Protein AF-A0A8K0J505-F1 (afdb_monomer_lite)

Secondary structure (DSSP, 8-state):
--HHHHHHHHHHHHHHHHHHHHHHHHTT-B-TTS-PBPHHHHHHHHHHHHHHHHHHHHHHHHHHHHHHHHHHHHHHHHHH-S-HHHHHHHS-HHHHHHHHHHHHHHHHHHHHT-

Structure (mmCIF, N/CA/C/O backbone):
data_AF-A0A8K0J505-F1
#
_entry.id   AF-A0A8K0J505-F1
#
loop_
_atom_site.group_PDB
_atom_site.id
_atom_site.type_symbol
_atom_site.label_atom_id
_atom_site.label_alt_id
_atom_site.label_comp_id
_atom_site.label_asym_id
_atom_site.label_entity_id
_atom_site.label_seq_id
_atom_site.pdbx_PDB_ins_code
_atom_site.Cartn_x
_atom_site.Cartn_y
_atom_site.Cartn_z
_atom_site.occupancy
_atom_site.B_iso_or_equiv
_atom_site.auth_seq_id
_atom_site.auth_comp_id
_atom_site.auth_asym_id
_atom_site.auth_atom_id
_atom_site.pdbx_PDB_model_num
ATOM 1 N N . GLY A 1 1 ? 13.905 -17.721 32.558 1.00 42.97 1 GLY A N 1
ATOM 2 C CA . GLY A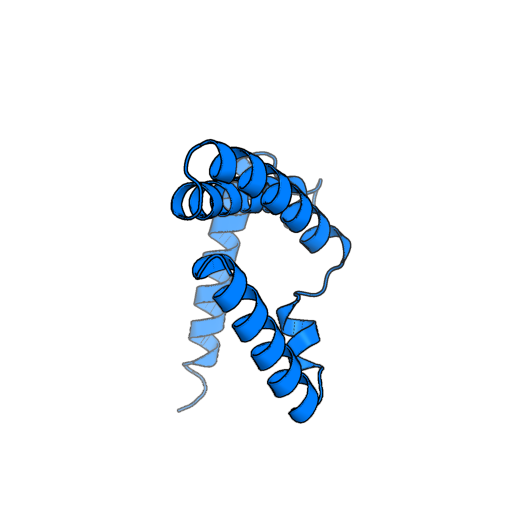 1 1 ? 13.407 -16.340 32.676 1.00 42.97 1 GLY A CA 1
ATOM 3 C C . GLY A 1 1 ? 12.745 -15.896 31.389 1.00 42.97 1 GLY A C 1
ATOM 4 O O . GLY A 1 1 ? 13.375 -15.175 30.637 1.00 42.97 1 GLY A O 1
ATOM 5 N N . GLY A 1 2 ? 11.510 -16.341 31.130 1.00 51.59 2 GLY A N 1
ATOM 6 C CA . GLY A 1 2 ? 10.750 -15.994 29.916 1.00 51.59 2 GLY A CA 1
ATOM 7 C C . GLY A 1 2 ? 9.625 -14.971 30.127 1.00 51.59 2 GLY A C 1
ATOM 8 O O . GLY A 1 2 ? 9.045 -14.516 29.153 1.00 51.59 2 GLY A O 1
ATOM 9 N N . ALA A 1 3 ? 9.328 -14.587 31.374 1.00 54.50 3 ALA A N 1
ATOM 10 C CA . ALA A 1 3 ? 8.218 -13.682 31.689 1.00 54.50 3 ALA A CA 1
ATOM 11 C C . ALA A 1 3 ? 8.522 -12.201 31.384 1.00 54.50 3 ALA A C 1
ATOM 13 O O . ALA A 1 3 ? 7.629 -11.460 31.014 1.00 54.50 3 ALA A O 1
ATOM 14 N N . GLY A 1 4 ? 9.785 -11.767 31.475 1.00 56.59 4 GLY A N 1
ATOM 15 C CA . GLY A 1 4 ? 10.155 -10.351 31.319 1.00 56.59 4 GLY A CA 1
ATOM 16 C C . GLY A 1 4 ? 10.427 -9.878 29.887 1.00 56.59 4 GLY A C 1
ATOM 17 O O . GLY A 1 4 ? 10.889 -8.751 29.724 1.00 56.59 4 GLY A O 1
ATOM 18 N N . ALA A 1 5 ? 10.254 -10.736 28.876 1.00 58.97 5 ALA A N 1
ATOM 19 C CA . ALA A 1 5 ? 10.339 -10.352 27.462 1.00 58.97 5 ALA A CA 1
ATOM 20 C C . ALA A 1 5 ? 8.938 -10.056 26.911 1.00 58.97 5 ALA A C 1
ATOM 22 O O . ALA A 1 5 ? 8.706 -8.949 26.449 1.00 58.97 5 ALA A O 1
ATOM 23 N N . ALA A 1 6 ? 7.989 -10.980 27.113 1.00 59.31 6 ALA A N 1
ATOM 24 C CA . ALA A 1 6 ? 6.591 -10.792 26.723 1.00 59.31 6 ALA A CA 1
ATOM 25 C C . ALA A 1 6 ? 5.951 -9.552 27.379 1.00 59.31 6 ALA A C 1
ATOM 27 O O . ALA A 1 6 ? 5.307 -8.768 26.698 1.00 59.31 6 ALA A O 1
ATOM 28 N N . ASP A 1 7 ? 6.213 -9.325 28.671 1.00 67.25 7 ASP A N 1
ATOM 29 C CA . ASP A 1 7 ? 5.707 -8.157 29.413 1.00 67.25 7 ASP A CA 1
ATOM 30 C C . ASP A 1 7 ? 6.271 -6.825 28.871 1.00 67.25 7 ASP A C 1
ATOM 32 O O . ASP A 1 7 ? 5.602 -5.793 28.854 1.00 67.25 7 ASP A O 1
ATOM 36 N N . ARG A 1 8 ? 7.503 -6.861 28.345 1.00 71.31 8 ARG A N 1
ATOM 37 C CA . ARG A 1 8 ? 8.170 -5.705 27.732 1.00 71.31 8 ARG A CA 1
ATOM 38 C C . ARG A 1 8 ? 7.614 -5.399 26.348 1.00 71.31 8 ARG A C 1
ATOM 40 O O . ARG A 1 8 ? 7.353 -4.238 26.057 1.00 71.31 8 ARG A O 1
ATOM 47 N N . ASP A 1 9 ? 7.412 -6.432 25.534 1.00 68.25 9 ASP A N 1
ATOM 48 C CA . ASP A 1 9 ? 6.826 -6.306 24.197 1.00 68.25 9 ASP A CA 1
ATOM 49 C C . ASP A 1 9 ? 5.396 -5.743 24.280 1.00 68.25 9 ASP A C 1
ATOM 51 O O . ASP A 1 9 ? 4.993 -4.902 23.473 1.00 68.25 9 ASP A O 1
ATOM 55 N N . GLU A 1 10 ? 4.633 -6.164 25.290 1.00 71.19 10 GLU A N 1
ATOM 56 C CA . GLU A 1 10 ? 3.265 -5.703 25.533 1.00 71.19 10 GLU A CA 1
ATOM 57 C C . GLU A 1 10 ? 3.235 -4.244 26.023 1.00 71.19 10 GLU A C 1
ATOM 59 O O . GLU A 1 10 ? 2.445 -3.440 25.521 1.00 71.19 10 GLU A O 1
ATOM 64 N N . ALA A 1 11 ? 4.161 -3.859 26.910 1.00 72.25 11 ALA A N 1
ATOM 65 C CA . ALA A 1 11 ? 4.331 -2.474 27.352 1.00 72.25 11 ALA A CA 1
ATOM 66 C C . ALA A 1 11 ? 4.804 -1.534 26.225 1.00 72.25 11 ALA A C 1
ATOM 68 O O . ALA A 1 11 ? 4.283 -0.425 26.097 1.00 72.25 11 ALA A O 1
ATOM 69 N N . GLU A 1 12 ? 5.749 -1.962 25.380 1.00 70.06 12 GLU A N 1
ATOM 70 C CA . GLU A 1 12 ? 6.184 -1.189 24.208 1.00 70.06 12 GLU A CA 1
ATOM 71 C C . GLU A 1 12 ? 5.055 -1.036 23.188 1.00 70.06 12 GLU A C 1
ATOM 73 O O . GLU A 1 12 ? 4.824 0.065 22.686 1.00 70.06 12 GLU A O 1
ATOM 78 N N . THR A 1 13 ? 4.304 -2.110 22.921 1.00 69.19 13 THR A N 1
ATOM 79 C CA . THR A 1 13 ? 3.140 -2.066 22.026 1.00 69.19 13 THR A CA 1
ATOM 80 C C . THR A 1 13 ? 2.075 -1.107 22.557 1.00 69.19 13 THR A C 1
ATOM 82 O O . THR A 1 13 ? 1.511 -0.333 21.784 1.00 69.19 13 THR A O 1
ATOM 85 N N . ALA A 1 14 ? 1.830 -1.102 23.871 1.00 73.12 14 ALA A N 1
ATOM 86 C CA . ALA A 1 14 ? 0.898 -0.179 24.510 1.00 73.12 14 ALA A CA 1
ATOM 87 C C . ALA A 1 14 ? 1.363 1.284 24.410 1.00 73.12 14 ALA A C 1
ATOM 89 O O . ALA A 1 14 ? 0.558 2.144 24.059 1.00 73.12 14 ALA A O 1
ATOM 90 N N . GLN A 1 15 ? 2.652 1.567 24.641 1.00 75.19 15 GLN A N 1
ATOM 91 C CA . GLN A 1 15 ? 3.208 2.920 24.494 1.00 75.19 15 GLN A CA 1
ATOM 92 C C . GLN A 1 15 ? 3.168 3.414 23.045 1.00 75.19 15 GLN A C 1
ATOM 94 O O . GLN A 1 15 ? 2.807 4.563 22.785 1.00 75.19 15 GLN A O 1
ATOM 99 N N . PHE A 1 16 ? 3.486 2.543 22.084 1.00 72.81 16 PHE A N 1
ATOM 100 C CA . PHE A 1 16 ? 3.328 2.858 20.667 1.00 72.81 16 PHE A CA 1
ATOM 101 C C . PHE A 1 16 ? 1.863 3.137 20.332 1.00 72.81 16 PHE A C 1
ATOM 103 O O . PHE A 1 16 ? 1.556 4.149 19.705 1.00 72.81 16 PHE A O 1
ATOM 110 N N . SER A 1 17 ? 0.947 2.284 20.790 1.00 68.75 17 SER A N 1
ATOM 111 C CA . SER A 1 17 ? -0.487 2.449 20.557 1.00 68.75 17 SER A CA 1
ATOM 112 C C . SER A 1 17 ? -1.012 3.770 21.114 1.00 68.75 17 SER A C 1
ATOM 114 O O . SER A 1 17 ? -1.734 4.463 20.404 1.00 68.75 17 SER A O 1
ATOM 116 N N . SER A 1 18 ? -0.622 4.162 22.332 1.00 72.50 18 SER A N 1
ATOM 117 C CA . SER A 1 18 ? -1.086 5.413 22.944 1.00 72.50 18 SER A CA 1
ATOM 118 C C . SER A 1 18 ? -0.608 6.652 22.191 1.00 72.50 18 SER A C 1
ATOM 120 O O . SER A 1 18 ? -1.358 7.611 22.054 1.00 72.50 18 SER A O 1
ATOM 122 N N . VAL A 1 19 ? 0.617 6.633 21.652 1.00 73.62 19 VAL A N 1
ATOM 123 C CA . VAL A 1 19 ? 1.150 7.757 20.861 1.00 73.62 19 VAL A CA 1
ATOM 124 C C . VAL A 1 19 ? 0.410 7.886 19.530 1.00 73.62 19 VAL A C 1
ATOM 126 O O . VAL A 1 19 ? 0.069 8.990 19.111 1.00 73.62 19 VAL A O 1
ATOM 129 N N . PHE A 1 20 ? 0.116 6.764 18.869 1.00 69.62 20 PHE A N 1
ATOM 130 C CA . PHE A 1 20 ? -0.705 6.778 17.658 1.00 69.62 20 PHE A CA 1
ATOM 131 C C . PHE A 1 20 ? -2.139 7.214 17.954 1.00 69.62 20 PHE A C 1
ATOM 133 O O . PHE A 1 20 ? -2.717 7.956 17.172 1.00 69.62 20 PHE A O 1
ATOM 140 N N . GLU A 1 21 ? -2.709 6.787 19.074 1.00 70.25 21 GLU A N 1
ATOM 141 C CA . GLU A 1 21 ? -4.046 7.183 19.506 1.00 70.25 21 GLU A CA 1
ATOM 142 C C . GLU A 1 21 ? -4.139 8.687 19.792 1.00 70.25 21 GLU A C 1
ATOM 144 O O . GLU A 1 21 ? -5.087 9.329 19.345 1.00 70.25 21 GLU A O 1
ATOM 149 N N . GLU A 1 22 ? -3.134 9.258 20.463 1.00 68.31 22 GLU A N 1
ATOM 150 C CA . GLU A 1 22 ? -2.993 10.701 20.688 1.00 68.31 22 GLU A CA 1
ATOM 151 C C . GLU A 1 22 ? -2.959 11.453 19.351 1.00 68.31 22 GLU A C 1
ATOM 153 O O . GLU A 1 22 ? -3.810 12.306 19.109 1.00 68.31 22 GLU A O 1
ATOM 158 N N . MET A 1 23 ? -2.063 11.060 18.436 1.00 67.75 23 MET A N 1
ATOM 159 C CA . MET A 1 23 ? -1.929 11.707 17.126 1.00 67.75 23 MET A CA 1
ATOM 160 C C . MET A 1 23 ? -3.185 11.550 16.257 1.00 67.75 23 MET A C 1
ATOM 162 O O . MET A 1 23 ? -3.584 12.482 15.566 1.00 67.75 23 MET A O 1
ATOM 166 N N . MET A 1 24 ? -3.842 10.386 16.283 1.00 64.75 24 MET A N 1
ATOM 167 C CA . MET A 1 24 ? -5.078 10.150 15.527 1.00 64.75 24 MET A CA 1
ATOM 168 C C . MET A 1 24 ? -6.257 10.949 16.080 1.00 64.75 24 MET A C 1
ATOM 170 O O . MET A 1 24 ? -7.119 11.377 15.311 1.00 64.75 24 MET A O 1
ATOM 174 N N . ARG A 1 25 ? -6.311 11.138 17.399 1.00 68.25 25 ARG A N 1
ATOM 175 C CA . ARG A 1 25 ? -7.326 11.955 18.064 1.00 68.25 25 ARG A CA 1
ATOM 176 C C . ARG A 1 25 ? -7.097 13.441 17.798 1.00 68.25 25 ARG A C 1
ATOM 178 O O . ARG A 1 25 ? -8.060 14.151 17.526 1.00 68.25 25 ARG A O 1
ATOM 185 N N . GLU A 1 26 ? -5.846 13.890 17.843 1.00 64.31 26 GLU A N 1
ATOM 186 C CA . GLU A 1 26 ? -5.452 15.281 17.603 1.00 64.31 26 GLU A CA 1
ATOM 187 C C . GLU A 1 26 ? -5.698 15.709 16.144 1.00 64.31 26 GLU A C 1
ATOM 189 O O . GLU A 1 26 ? -6.204 16.800 15.896 1.00 64.31 26 GLU A O 1
ATOM 194 N N . GLU A 1 27 ? -5.462 14.813 15.182 1.00 59.97 27 GLU A N 1
ATOM 195 C CA . GLU A 1 27 ? -5.689 15.051 13.746 1.00 59.97 27 GLU A CA 1
ATOM 196 C C . GLU A 1 27 ? -7.142 14.786 13.286 1.00 59.97 27 GLU A C 1
ATOM 198 O O . GLU A 1 27 ? -7.453 14.906 12.100 1.00 59.97 27 GLU A O 1
ATOM 203 N N . GLY A 1 28 ? -8.060 14.401 14.187 1.00 59.38 28 GLY A N 1
ATOM 204 C CA . GLY A 1 28 ? -9.458 14.094 13.833 1.00 59.38 28 GLY A CA 1
ATOM 205 C C . GLY A 1 28 ? -9.615 12.868 12.916 1.00 59.38 28 GLY A C 1
ATOM 206 O O . GLY A 1 28 ? -10.531 12.797 12.096 1.00 59.38 28 GLY A O 1
ATOM 207 N N . MET A 1 29 ? -8.689 11.915 13.027 1.00 63.16 29 MET A N 1
ATOM 208 C CA . MET A 1 29 ? -8.515 10.754 12.144 1.00 63.16 29 MET A CA 1
ATOM 209 C C . MET A 1 29 ? -8.973 9.423 12.766 1.00 63.16 29 MET A C 1
ATOM 211 O O . MET A 1 29 ? -8.836 8.375 12.122 1.00 63.16 29 MET A O 1
ATOM 215 N N . ALA A 1 30 ? -9.505 9.455 13.991 1.00 61.91 30 ALA A N 1
ATOM 216 C CA . ALA A 1 30 ? -10.157 8.333 14.668 1.00 61.91 30 ALA A CA 1
ATOM 217 C C . ALA A 1 30 ? -11.666 8.305 14.359 1.00 61.91 30 ALA A C 1
ATOM 219 O O . ALA A 1 30 ? -12.295 9.354 14.227 1.00 61.91 30 ALA A O 1
ATOM 220 N N . GLU A 1 31 ? -12.248 7.112 14.214 1.00 57.19 31 GLU A N 1
ATOM 221 C CA . GLU A 1 31 ? -13.694 6.954 14.001 1.00 57.19 31 GLU A CA 1
ATOM 222 C C . GLU A 1 31 ? -14.463 7.358 15.271 1.00 57.19 31 GLU A C 1
ATOM 224 O O . GLU A 1 31 ? -14.048 6.994 16.371 1.00 57.19 31 GLU A O 1
ATOM 229 N N . ASP A 1 32 ? -15.569 8.099 15.127 1.00 54.28 32 ASP A N 1
ATOM 230 C CA . ASP A 1 32 ? -16.347 8.689 16.230 1.00 54.28 32 ASP A CA 1
ATOM 231 C C . ASP A 1 32 ? -16.510 7.736 17.432 1.00 54.28 32 ASP A C 1
ATOM 233 O O . ASP A 1 32 ? -17.267 6.764 17.401 1.00 54.28 32 ASP A O 1
ATOM 237 N N . GLY A 1 33 ? -15.782 8.026 18.516 1.00 54.94 33 GLY A N 1
ATOM 238 C CA . GLY A 1 33 ? -15.871 7.304 19.788 1.00 54.94 33 GLY A CA 1
ATOM 239 C C . GLY A 1 33 ? -15.117 5.970 19.872 1.00 54.94 33 GLY A C 1
ATOM 240 O O . GLY A 1 33 ? -15.226 5.294 20.895 1.00 54.94 33 GLY A O 1
ATOM 241 N N . THR A 1 34 ? -14.332 5.582 18.859 1.00 55.84 34 THR A N 1
ATOM 242 C CA . THR A 1 34 ? -13.461 4.397 18.920 1.00 55.84 34 THR A CA 1
ATOM 243 C C . THR A 1 34 ? -12.026 4.730 18.510 1.00 55.84 34 THR A C 1
ATOM 245 O O . THR A 1 34 ? -11.793 5.385 17.502 1.00 55.84 34 THR A O 1
ATOM 248 N N . SER A 1 35 ? -11.033 4.228 19.250 1.00 57.31 35 SER A N 1
ATOM 249 C CA . SER A 1 35 ? -9.593 4.423 18.982 1.00 57.31 35 SER A CA 1
ATOM 250 C C . SER A 1 35 ? -9.082 3.688 17.730 1.00 57.31 35 SER A C 1
ATOM 252 O O . SER A 1 35 ? -7.908 3.326 17.641 1.00 57.31 35 SER A O 1
ATOM 254 N N . ARG A 1 36 ? -9.968 3.387 16.773 1.00 60.69 36 ARG A N 1
ATOM 255 C CA . ARG A 1 36 ? -9.635 2.675 15.543 1.00 60.69 36 ARG A CA 1
ATOM 256 C C . ARG A 1 36 ? -9.185 3.676 14.471 1.00 60.69 36 ARG A C 1
ATOM 258 O O . ARG A 1 36 ? -9.886 4.663 14.238 1.00 60.69 36 ARG A O 1
ATOM 265 N N . PRO A 1 37 ? -8.028 3.442 13.823 1.00 64.44 37 PRO A N 1
ATOM 266 C CA . PRO A 1 37 ? -7.592 4.262 12.697 1.00 64.44 37 PRO A CA 1
ATOM 267 C C . PRO A 1 37 ? -8.626 4.193 11.576 1.00 64.44 37 PRO A C 1
ATOM 269 O O . PRO A 1 37 ? -8.961 3.096 11.150 1.00 64.44 37 PRO A O 1
ATOM 272 N N . THR A 1 38 ? -9.079 5.337 11.062 1.00 68.31 38 THR A N 1
ATOM 273 C CA . THR A 1 38 ? -9.982 5.350 9.903 1.00 68.31 38 THR A CA 1
ATOM 274 C C . THR A 1 38 ? -9.246 5.053 8.595 1.00 68.31 38 THR A C 1
ATOM 276 O O . THR A 1 38 ? -8.043 5.297 8.446 1.00 68.31 38 THR A O 1
ATOM 279 N N . GLY A 1 39 ? -9.987 4.642 7.566 1.00 69.31 39 GLY A N 1
ATOM 280 C CA . GLY A 1 39 ? -9.466 4.475 6.208 1.00 69.31 39 GLY A CA 1
ATOM 281 C C . GLY A 1 39 ? -8.793 5.725 5.626 1.00 69.31 39 GLY A C 1
ATOM 282 O O . GLY A 1 39 ? -7.963 5.600 4.725 1.00 69.31 39 GLY A O 1
ATOM 283 N N . LYS A 1 40 ? -9.074 6.925 6.161 1.00 73.81 40 LYS A N 1
ATOM 284 C CA . LYS A 1 40 ? -8.382 8.173 5.791 1.00 73.81 40 LYS A CA 1
ATOM 285 C C . LYS A 1 40 ? -6.942 8.207 6.299 1.00 73.81 40 LYS A C 1
ATOM 287 O O . LYS A 1 40 ? -6.055 8.610 5.549 1.00 73.81 40 LYS A O 1
ATOM 292 N N . PHE A 1 41 ? -6.698 7.733 7.522 1.00 81.19 41 PHE A N 1
ATOM 293 C CA . PHE A 1 41 ? -5.354 7.640 8.088 1.00 81.19 41 PHE A CA 1
ATOM 294 C C . PHE A 1 41 ? -4.482 6.689 7.262 1.00 81.19 41 PHE A C 1
ATOM 296 O O . PHE A 1 41 ? -3.423 7.073 6.760 1.00 81.19 41 PHE A O 1
ATOM 303 N N . TRP A 1 42 ? -4.962 5.461 7.037 1.00 77.62 42 TRP A N 1
ATOM 304 C CA . TRP A 1 42 ? -4.224 4.481 6.237 1.00 77.62 42 TRP A CA 1
ATOM 305 C C . TRP A 1 42 ? -4.091 4.900 4.773 1.00 77.62 42 TRP A C 1
ATOM 307 O O . TRP A 1 42 ? -3.060 4.619 4.162 1.00 77.62 42 TRP A O 1
ATOM 317 N N . GLY A 1 43 ? -5.084 5.602 4.221 1.00 81.38 43 GLY A N 1
ATOM 318 C CA . GLY A 1 43 ? -4.998 6.234 2.908 1.00 81.38 43 GLY A CA 1
ATOM 319 C C . GLY A 1 43 ? -3.875 7.271 2.826 1.00 81.38 43 GLY A C 1
ATOM 320 O O . GLY A 1 43 ? -3.034 7.190 1.935 1.00 81.38 43 GLY A O 1
ATOM 321 N N . MET A 1 44 ? -3.777 8.190 3.788 1.00 83.81 44 MET A N 1
ATOM 322 C CA . MET A 1 44 ? -2.731 9.218 3.796 1.00 83.81 44 MET A CA 1
ATOM 323 C C . MET A 1 44 ? -1.327 8.618 3.937 1.00 83.81 44 MET A C 1
ATOM 325 O O . MET A 1 44 ? -0.431 8.947 3.158 1.00 83.81 44 MET A O 1
ATOM 329 N N . VAL A 1 45 ? -1.151 7.667 4.859 1.00 86.56 45 VAL A N 1
ATOM 330 C CA . VAL A 1 45 ? 0.109 6.923 5.031 1.00 86.56 45 VAL A CA 1
ATOM 331 C C . VAL A 1 45 ? 0.461 6.142 3.763 1.00 86.56 45 VAL A C 1
ATOM 333 O O . VAL A 1 45 ? 1.604 6.177 3.295 1.00 86.56 45 VAL A O 1
ATOM 336 N N . GLY A 1 46 ? -0.520 5.455 3.176 1.00 83.62 46 GLY A N 1
ATOM 337 C CA . GLY A 1 46 ? -0.356 4.725 1.925 1.00 83.62 46 GLY A CA 1
ATOM 338 C C . GLY A 1 46 ? 0.017 5.646 0.766 1.00 83.62 46 GLY A C 1
ATOM 339 O O . GLY A 1 46 ? 0.909 5.321 -0.009 1.00 83.62 46 GLY A O 1
ATOM 340 N N . GLY A 1 47 ? -0.608 6.817 0.659 1.00 89.44 47 GLY A N 1
ATOM 341 C CA . GLY A 1 47 ? -0.327 7.795 -0.386 1.00 89.44 47 GLY A CA 1
ATOM 342 C C . GLY A 1 47 ? 1.053 8.433 -0.253 1.00 89.44 47 GLY A C 1
ATOM 343 O O . GLY A 1 47 ? 1.784 8.512 -1.236 1.00 89.44 47 GLY A O 1
ATOM 344 N N . ALA A 1 48 ? 1.455 8.819 0.957 1.00 90.88 48 ALA A N 1
ATOM 345 C CA . ALA A 1 48 ? 2.783 9.377 1.200 1.00 90.88 48 ALA A CA 1
ATOM 346 C C . ALA A 1 48 ? 3.893 8.354 0.894 1.00 90.88 48 ALA A C 1
ATOM 348 O O . ALA A 1 48 ? 4.818 8.638 0.132 1.00 90.88 48 ALA A O 1
ATOM 349 N N . SER A 1 49 ? 3.769 7.136 1.431 1.00 88.12 49 SER A N 1
ATOM 350 C CA . SER A 1 49 ? 4.748 6.061 1.209 1.00 88.12 49 SER A CA 1
ATOM 351 C C . SER A 1 49 ? 4.771 5.571 -0.241 1.00 88.12 49 SER A C 1
ATOM 353 O O . SER A 1 49 ? 5.843 5.428 -0.829 1.00 88.12 49 SER A O 1
ATOM 355 N N . GLY A 1 50 ? 3.601 5.375 -0.851 1.00 87.25 50 GLY A N 1
ATOM 356 C CA . GLY A 1 50 ? 3.471 5.013 -2.258 1.00 87.25 50 GLY A CA 1
ATOM 357 C C . GLY A 1 50 ? 4.034 6.089 -3.184 1.00 87.25 50 GLY A C 1
ATOM 358 O O . GLY A 1 50 ? 4.701 5.759 -4.159 1.00 87.25 50 GLY A O 1
ATOM 359 N N . GLY A 1 51 ? 3.838 7.369 -2.859 1.00 89.69 51 GLY A N 1
ATOM 360 C CA . GLY A 1 51 ? 4.415 8.486 -3.601 1.00 89.69 51 GLY A CA 1
ATOM 361 C C . GLY A 1 51 ? 5.938 8.532 -3.512 1.00 89.69 51 GLY A C 1
ATOM 362 O O . GLY A 1 51 ? 6.604 8.672 -4.534 1.00 89.69 51 GLY A O 1
ATOM 363 N N . ALA A 1 52 ? 6.507 8.339 -2.322 1.00 86.12 52 ALA A N 1
ATOM 364 C CA . ALA A 1 52 ? 7.957 8.281 -2.145 1.00 86.12 52 ALA A CA 1
ATOM 365 C C . ALA A 1 52 ? 8.589 7.107 -2.917 1.00 86.12 52 ALA A C 1
ATOM 367 O O . ALA A 1 52 ? 9.550 7.299 -3.661 1.00 86.12 52 ALA A O 1
ATOM 368 N N . LEU A 1 53 ? 8.016 5.902 -2.807 1.00 85.94 53 LEU A N 1
ATOM 369 C CA . LEU A 1 53 ? 8.477 4.722 -3.550 1.00 85.94 53 LEU A CA 1
ATOM 370 C C . LEU A 1 53 ? 8.311 4.895 -5.062 1.00 85.94 53 LEU A C 1
ATOM 372 O O . LEU A 1 53 ? 9.212 4.572 -5.832 1.00 85.94 53 LEU A O 1
ATOM 376 N N . GLY A 1 54 ? 7.178 5.448 -5.490 1.00 83.06 54 GLY A N 1
ATOM 377 C CA . GLY A 1 54 ? 6.924 5.765 -6.887 1.00 83.06 54 GLY A CA 1
ATOM 378 C C . GLY A 1 54 ? 7.921 6.782 -7.441 1.00 83.06 54 GLY A C 1
ATOM 379 O O . GLY A 1 54 ? 8.405 6.613 -8.558 1.00 83.06 54 GLY A O 1
ATOM 380 N N . PHE A 1 55 ? 8.292 7.794 -6.652 1.00 85.25 55 PHE A N 1
ATOM 381 C CA . PHE A 1 55 ? 9.317 8.765 -7.028 1.00 85.25 55 PHE A CA 1
ATOM 382 C C . PHE A 1 55 ? 10.693 8.125 -7.210 1.00 85.25 55 PHE A C 1
ATOM 384 O O . PHE A 1 55 ? 11.370 8.408 -8.195 1.00 85.25 55 PHE A O 1
ATOM 391 N N . ILE A 1 56 ? 11.081 7.226 -6.302 1.00 80.19 56 ILE A N 1
ATOM 392 C CA . ILE A 1 56 ? 12.345 6.484 -6.402 1.00 80.19 56 ILE A CA 1
ATOM 393 C C . ILE A 1 56 ? 12.403 5.670 -7.704 1.00 80.19 56 ILE A C 1
ATOM 395 O O . ILE A 1 56 ? 13.445 5.633 -8.352 1.00 80.19 56 ILE A O 1
ATOM 399 N N . VAL A 1 57 ? 11.292 5.040 -8.103 1.00 83.06 57 VAL A N 1
ATOM 400 C CA . VAL A 1 57 ? 11.246 4.161 -9.284 1.00 83.06 57 VAL A CA 1
ATOM 401 C C . VAL A 1 57 ? 11.108 4.938 -10.598 1.00 83.06 57 VAL A C 1
ATOM 403 O O . VAL A 1 57 ? 11.725 4.565 -11.592 1.00 83.06 57 VAL A O 1
ATOM 406 N N . ALA A 1 58 ? 10.299 6.002 -10.637 1.00 81.56 58 ALA A N 1
ATOM 407 C CA . ALA A 1 58 ? 9.947 6.681 -11.888 1.00 81.56 58 ALA A CA 1
ATOM 408 C C . ALA A 1 58 ? 9.787 8.210 -11.763 1.00 81.56 58 ALA A C 1
ATOM 410 O O . ALA A 1 58 ? 9.034 8.819 -12.526 1.00 81.56 58 ALA A O 1
ATOM 411 N N . ASN A 1 59 ? 10.508 8.852 -10.836 1.00 83.12 59 ASN A N 1
ATOM 412 C CA . ASN A 1 59 ? 10.500 10.304 -10.615 1.00 83.12 59 ASN A CA 1
ATOM 413 C C . ASN A 1 59 ? 9.070 10.856 -10.435 1.00 83.12 59 ASN A C 1
ATOM 415 O O . ASN A 1 59 ? 8.204 10.215 -9.844 1.00 83.12 59 ASN A O 1
ATOM 419 N N . VAL A 1 60 ? 8.795 12.073 -10.906 1.00 86.56 60 VAL A N 1
ATOM 420 C CA . VAL A 1 60 ? 7.513 12.757 -10.682 1.00 86.56 60 VAL A CA 1
ATOM 421 C C . VAL A 1 60 ? 6.304 11.962 -11.212 1.00 86.56 60 VAL A C 1
ATOM 423 O O . VAL A 1 60 ? 5.337 11.825 -10.462 1.00 86.56 60 VAL A O 1
ATOM 426 N N . PRO A 1 61 ? 6.325 11.361 -12.423 1.00 83.44 61 PRO A N 1
ATOM 427 C CA . PRO A 1 61 ? 5.223 10.501 -12.869 1.00 83.44 61 PRO A CA 1
ATOM 428 C C . PRO A 1 61 ? 4.977 9.306 -11.938 1.00 83.44 61 PRO A C 1
ATOM 430 O O . PRO A 1 61 ? 3.830 8.998 -11.603 1.00 83.44 61 PRO A O 1
ATOM 433 N N . GLY A 1 62 ? 6.054 8.668 -11.473 1.00 77.31 62 GLY A N 1
ATOM 434 C CA . GLY A 1 62 ? 5.983 7.574 -10.512 1.00 77.31 62 GLY A CA 1
ATOM 435 C C . GLY A 1 62 ? 5.428 8.007 -9.161 1.00 77.31 62 GLY A C 1
ATOM 436 O O . GLY A 1 62 ? 4.619 7.287 -8.584 1.00 77.31 62 GLY A O 1
ATOM 437 N N . MET A 1 63 ? 5.790 9.201 -8.684 1.00 88.69 63 MET A N 1
ATOM 438 C CA . MET A 1 63 ? 5.275 9.769 -7.436 1.00 88.69 63 MET A CA 1
ATOM 439 C C . MET A 1 63 ? 3.751 9.881 -7.454 1.00 88.69 63 MET A C 1
ATOM 441 O O . MET A 1 63 ? 3.083 9.430 -6.528 1.00 88.69 63 MET A O 1
ATOM 445 N N . VAL A 1 64 ? 3.187 10.451 -8.520 1.00 89.50 64 VAL A N 1
ATOM 446 C CA . VAL A 1 64 ? 1.735 10.651 -8.628 1.00 89.50 64 VAL A CA 1
ATOM 447 C C . VAL A 1 64 ? 1.012 9.305 -8.700 1.00 89.50 64 VAL A C 1
ATOM 449 O O . VAL A 1 64 ? 0.052 9.073 -7.963 1.00 89.50 64 VAL A O 1
ATOM 452 N N . ALA A 1 65 ? 1.499 8.389 -9.540 1.00 88.50 65 ALA A N 1
ATOM 453 C CA . ALA A 1 65 ? 0.909 7.060 -9.677 1.00 88.50 65 ALA A CA 1
ATOM 454 C C . ALA A 1 65 ? 1.003 6.250 -8.372 1.00 88.50 65 ALA A C 1
ATOM 456 O O . ALA A 1 65 ? 0.019 5.652 -7.930 1.00 88.50 65 ALA A O 1
ATOM 457 N N . GLY A 1 66 ? 2.170 6.278 -7.726 1.00 84.31 66 GLY A N 1
ATOM 458 C CA . GLY A 1 66 ? 2.437 5.600 -6.465 1.00 84.31 66 GLY A CA 1
ATOM 459 C C . GLY A 1 66 ? 1.598 6.152 -5.316 1.00 84.31 66 GLY A C 1
ATOM 460 O O . GLY A 1 66 ? 1.053 5.372 -4.537 1.00 84.31 66 GLY A O 1
ATOM 461 N N . ALA A 1 67 ? 1.405 7.472 -5.246 1.00 89.50 67 ALA A N 1
ATOM 462 C CA . ALA A 1 67 ? 0.566 8.093 -4.226 1.00 89.50 67 ALA A CA 1
ATOM 463 C C . ALA A 1 67 ? -0.914 7.711 -4.377 1.00 89.50 67 ALA A C 1
ATOM 465 O O . ALA A 1 67 ? -1.579 7.376 -3.397 1.00 89.50 67 ALA A O 1
ATOM 466 N N . VAL A 1 68 ? -1.439 7.685 -5.605 1.00 87.31 68 VAL A N 1
ATOM 467 C CA . VAL A 1 68 ? -2.833 7.280 -5.856 1.00 87.31 68 VAL A CA 1
ATOM 468 C C . VAL A 1 68 ? -3.046 5.800 -5.534 1.00 87.31 68 VAL A C 1
ATOM 470 O O . VAL A 1 68 ? -4.022 5.447 -4.864 1.00 87.31 68 VAL A O 1
ATOM 473 N N . ALA A 1 69 ? -2.136 4.933 -5.984 1.00 87.56 69 ALA A N 1
ATOM 474 C CA . ALA A 1 69 ? -2.209 3.498 -5.723 1.00 87.56 69 ALA A CA 1
ATOM 475 C C . ALA A 1 69 ? -2.064 3.183 -4.225 1.00 87.56 69 ALA A C 1
ATOM 477 O O . ALA A 1 69 ? -2.840 2.399 -3.675 1.00 87.56 69 ALA A O 1
ATOM 478 N N . GLY A 1 70 ? -1.119 3.841 -3.553 1.00 80.31 70 GLY A N 1
ATOM 479 C CA . GLY A 1 70 ? -0.882 3.698 -2.123 1.00 80.31 70 GLY A CA 1
ATOM 480 C C . GLY A 1 70 ? -2.064 4.170 -1.275 1.00 80.31 70 GLY A C 1
ATOM 481 O O . GLY A 1 70 ? -2.483 3.454 -0.367 1.00 80.31 70 GLY A O 1
ATOM 482 N N . ASN A 1 71 ? -2.682 5.305 -1.621 1.00 84.00 71 ASN A N 1
ATOM 483 C CA . ASN A 1 71 ? -3.872 5.808 -0.926 1.00 84.00 71 ASN A CA 1
ATOM 484 C C . ASN A 1 71 ? -5.066 4.845 -1.039 1.00 84.00 71 ASN A C 1
ATOM 486 O O . ASN A 1 71 ? -5.754 4.565 -0.058 1.00 84.00 71 ASN A O 1
ATOM 490 N N . ARG A 1 72 ? -5.279 4.265 -2.228 1.00 81.56 72 ARG A N 1
ATOM 491 C CA . ARG A 1 72 ? -6.334 3.263 -2.456 1.00 81.56 72 ARG A CA 1
ATOM 492 C C . ARG A 1 72 ? -6.097 1.989 -1.642 1.00 81.56 72 ARG A C 1
ATOM 494 O O . ARG A 1 72 ? -7.037 1.462 -1.057 1.00 81.56 72 ARG A O 1
ATOM 501 N N . LEU A 1 73 ? -4.858 1.498 -1.589 1.00 78.62 73 LEU A N 1
ATOM 502 C CA . LEU A 1 73 ? -4.496 0.316 -0.800 1.00 78.62 73 LEU A CA 1
ATOM 503 C C . LEU A 1 73 ? -4.647 0.557 0.707 1.00 78.62 73 LEU A C 1
ATOM 505 O O . LEU A 1 73 ? -5.136 -0.323 1.417 1.00 78.62 73 LEU A O 1
ATOM 509 N N . GLY A 1 74 ? -4.292 1.754 1.177 1.00 71.00 74 GLY A N 1
ATOM 510 C CA . GLY A 1 74 ? -4.508 2.188 2.554 1.00 71.00 74 GLY A CA 1
ATOM 511 C C . GLY A 1 74 ? -5.977 2.115 2.972 1.00 71.00 74 GLY A C 1
ATOM 512 O O . GLY A 1 74 ? -6.302 1.494 3.981 1.00 71.00 74 GLY A O 1
ATOM 513 N N . ALA A 1 75 ? -6.875 2.639 2.137 1.00 74.94 75 ALA A N 1
ATOM 514 C CA . ALA A 1 75 ? -8.316 2.571 2.379 1.00 74.94 75 ALA A CA 1
ATOM 515 C C . ALA A 1 75 ? -8.874 1.127 2.365 1.00 74.94 75 ALA A C 1
ATOM 517 O O . ALA A 1 75 ? -9.827 0.819 3.076 1.00 74.94 75 ALA A O 1
ATOM 518 N N . VAL A 1 76 ? -8.278 0.214 1.585 1.00 65.12 76 VAL A N 1
ATOM 519 C CA . VAL A 1 76 ? -8.695 -1.204 1.521 1.00 65.12 76 VAL A CA 1
ATOM 520 C C . VAL A 1 76 ? -8.240 -2.008 2.746 1.00 65.12 76 VAL A C 1
ATOM 522 O O . VAL A 1 76 ? -8.945 -2.937 3.146 1.00 65.12 76 VAL A O 1
ATOM 525 N N . ARG A 1 77 ? -7.089 -1.672 3.352 1.00 69.12 77 ARG A N 1
ATOM 526 C CA . ARG A 1 77 ? -6.601 -2.310 4.593 1.00 69.12 77 ARG A CA 1
ATOM 527 C C . ARG A 1 77 ? -7.624 -2.181 5.718 1.00 69.12 77 ARG A C 1
ATOM 529 O O . ARG A 1 77 ? -7.861 -3.150 6.434 1.00 69.12 77 ARG A O 1
ATOM 536 N N . ASP A 1 78 ? -8.216 -1.001 5.826 1.00 62.94 78 ASP A N 1
ATOM 537 C CA . ASP A 1 78 ? -9.199 -0.682 6.851 1.00 62.94 78 ASP A CA 1
ATOM 538 C C . ASP A 1 78 ? -10.498 -1.486 6.667 1.00 62.94 78 ASP A C 1
ATOM 540 O O . ASP A 1 78 ? -10.970 -2.160 7.578 1.00 62.94 78 ASP A O 1
ATOM 544 N N . ALA A 1 79 ? -10.995 -1.565 5.429 1.00 57.88 79 ALA A N 1
ATOM 545 C CA . ALA A 1 79 ? -12.253 -2.243 5.114 1.00 57.88 79 ALA A CA 1
ATOM 546 C C . ALA A 1 79 ? -12.225 -3.779 5.257 1.00 57.88 79 ALA A C 1
ATOM 548 O O . ALA A 1 79 ? -13.282 -4.400 5.365 1.00 57.88 79 ALA A O 1
ATOM 549 N N . LYS A 1 80 ? -11.050 -4.426 5.194 1.00 56.44 80 LYS A N 1
ATOM 550 C CA . LYS A 1 80 ? -10.951 -5.902 5.162 1.00 56.44 80 LYS A CA 1
ATOM 551 C C . LYS A 1 80 ? -10.465 -6.551 6.457 1.00 56.44 80 LYS A C 1
ATOM 553 O O . LYS A 1 80 ? -10.528 -7.775 6.546 1.00 56.44 80 LYS A O 1
ATOM 558 N N . GLY A 1 81 ? -9.981 -5.790 7.442 1.00 57.00 81 GLY A N 1
ATOM 559 C CA . GLY A 1 81 ? -9.657 -6.274 8.796 1.00 57.00 81 GLY A CA 1
ATOM 560 C C . GLY A 1 81 ? -8.556 -7.346 8.925 1.00 57.00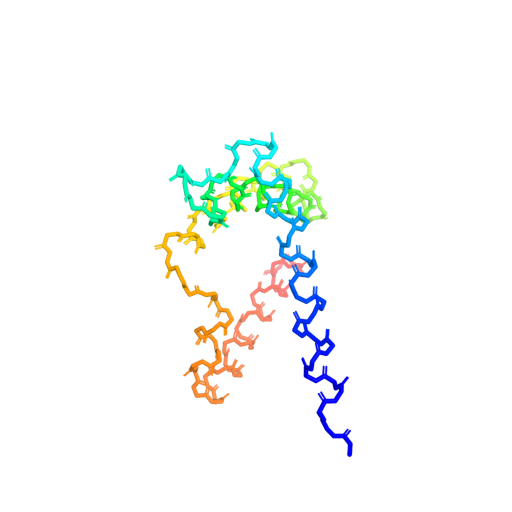 81 GLY A C 1
ATOM 561 O O . GLY A 1 81 ? -8.114 -7.630 10.034 1.00 57.00 81 GLY A O 1
ATOM 562 N N . LYS A 1 82 ? -8.069 -7.935 7.825 1.00 57.25 82 LYS A N 1
ATOM 563 C CA . LYS A 1 82 ? -6.932 -8.862 7.793 1.00 57.25 82 LYS A CA 1
ATOM 564 C C . LYS A 1 82 ? -5.770 -8.230 7.042 1.00 57.25 82 LYS A C 1
ATOM 566 O O . LYS A 1 82 ? -5.917 -7.783 5.904 1.00 57.25 82 LYS A O 1
ATOM 571 N N . SER A 1 83 ? -4.595 -8.221 7.666 1.00 62.88 83 SER A N 1
ATOM 572 C CA . SER A 1 83 ? -3.372 -7.829 6.974 1.00 62.88 83 SER A CA 1
ATOM 573 C C . SER A 1 83 ? -3.042 -8.865 5.896 1.00 62.88 83 SER A C 1
ATOM 575 O O . SER A 1 83 ? -3.264 -10.064 6.072 1.00 62.88 83 SER A O 1
ATOM 577 N N . VAL A 1 84 ? -2.474 -8.413 4.775 1.00 62.75 84 VAL A N 1
ATOM 578 C CA . VAL A 1 84 ? -1.965 -9.313 3.721 1.00 62.75 84 VAL A CA 1
ATOM 579 C C . VAL A 1 84 ? -0.990 -10.338 4.314 1.00 62.75 84 VAL A C 1
ATOM 581 O O . VAL A 1 84 ? -0.961 -11.490 3.895 1.00 62.75 84 VAL A O 1
ATOM 584 N N . TYR A 1 85 ? -0.250 -9.930 5.347 1.00 64.56 85 TYR A N 1
ATOM 585 C CA . TYR A 1 85 ? 0.637 -10.799 6.106 1.00 64.56 85 TYR A CA 1
ATOM 586 C C . TYR A 1 85 ? -0.103 -11.904 6.870 1.00 64.56 85 TYR A C 1
ATOM 588 O O . TYR A 1 85 ? 0.314 -13.055 6.802 1.00 64.56 85 TYR A O 1
ATOM 596 N N . ALA A 1 86 ? -1.216 -11.593 7.540 1.00 68.00 86 ALA A N 1
ATOM 597 C CA . ALA A 1 86 ? -2.027 -12.598 8.227 1.00 68.00 86 ALA A CA 1
ATOM 598 C C . ALA A 1 86 ? -2.543 -13.660 7.244 1.00 68.00 86 ALA A C 1
ATOM 600 O O . ALA A 1 86 ? -2.414 -14.852 7.499 1.00 68.00 86 ALA A O 1
ATOM 601 N N . VAL A 1 87 ? -3.016 -13.240 6.067 1.00 73.94 87 VAL A N 1
ATOM 602 C CA . VAL A 1 87 ? -3.441 -14.168 5.004 1.00 73.94 87 VAL A CA 1
ATOM 603 C C . VAL A 1 87 ? -2.261 -14.987 4.472 1.00 73.94 87 VAL A C 1
ATOM 605 O O . VAL A 1 87 ? -2.394 -16.183 4.246 1.00 73.94 87 VAL A O 1
ATOM 608 N N . PHE A 1 88 ? -1.085 -14.378 4.305 1.00 76.94 88 PHE A N 1
ATOM 609 C CA . PHE A 1 88 ? 0.123 -15.100 3.903 1.00 76.94 88 PHE A CA 1
ATOM 610 C C . PHE A 1 88 ? 0.544 -16.152 4.937 1.00 76.94 88 PHE A C 1
ATOM 612 O O . PHE A 1 88 ? 0.955 -17.248 4.562 1.00 76.94 88 PHE A O 1
ATOM 619 N N . GLN A 1 89 ? 0.429 -15.854 6.232 1.00 77.19 89 GLN A N 1
ATOM 620 C CA . GLN A 1 89 ? 0.732 -16.815 7.291 1.00 77.19 89 GLN A CA 1
ATOM 621 C C . GLN A 1 89 ? -0.264 -17.978 7.336 1.00 77.19 89 GLN A C 1
ATOM 623 O O . GLN A 1 89 ? 0.154 -19.098 7.633 1.00 77.19 89 GLN A O 1
ATOM 628 N N . GLU A 1 90 ? -1.528 -17.735 6.976 1.00 81.62 90 GLU A N 1
ATOM 629 C CA . GLU A 1 90 ? -2.572 -18.761 6.837 1.00 81.62 90 GLU A CA 1
ATOM 630 C C . GLU A 1 90 ? -2.314 -19.729 5.658 1.00 81.62 90 GLU A C 1
ATOM 632 O O . GLU A 1 90 ? -2.918 -20.800 5.604 1.00 81.62 90 GLU A O 1
ATOM 637 N N . LEU A 1 91 ? -1.400 -19.411 4.729 1.00 85.62 91 LEU A N 1
ATOM 638 C CA . LEU A 1 91 ? -1.086 -20.289 3.598 1.00 85.62 91 LEU A CA 1
ATOM 639 C C . LEU A 1 91 ? -0.191 -21.484 3.983 1.00 85.62 91 LEU A C 1
ATOM 641 O O . LEU A 1 91 ? 0.766 -21.331 4.756 1.00 85.62 91 LEU A O 1
ATOM 645 N N . PRO A 1 92 ? -0.400 -22.655 3.348 1.00 88.81 92 PRO A N 1
ATOM 646 C CA . PRO A 1 92 ? 0.537 -23.772 3.397 1.00 88.81 92 PRO A CA 1
ATOM 647 C C . PRO A 1 92 ? 1.951 -23.353 2.970 1.00 88.81 92 PRO A C 1
ATOM 649 O O . PRO A 1 92 ? 2.138 -22.514 2.087 1.00 88.81 92 PRO A O 1
ATOM 652 N N . GLN A 1 93 ? 2.979 -23.968 3.565 1.00 82.62 93 GLN A N 1
ATOM 653 C CA . GLN A 1 93 ? 4.383 -23.577 3.363 1.00 82.62 93 GLN A CA 1
ATOM 654 C C . GLN A 1 93 ? 4.810 -23.572 1.881 1.00 82.62 93 GLN A C 1
ATOM 656 O O . GLN A 1 93 ? 5.558 -22.692 1.456 1.00 82.62 93 GLN A O 1
ATOM 661 N N . VAL A 1 94 ? 4.295 -24.520 1.095 1.00 86.38 94 VAL A N 1
ATOM 662 C CA . VAL A 1 94 ? 4.542 -24.623 -0.352 1.00 86.38 94 VAL A CA 1
ATOM 663 C C . VAL A 1 94 ? 3.961 -23.428 -1.110 1.00 86.38 94 VAL A C 1
ATOM 665 O O . VAL A 1 94 ? 4.603 -22.898 -2.018 1.00 86.38 94 VAL A O 1
ATOM 668 N N . ASP A 1 95 ? 2.775 -22.969 -0.723 1.00 85.81 95 ASP A N 1
ATOM 669 C CA . ASP A 1 95 ? 2.090 -21.872 -1.402 1.00 85.81 95 ASP A CA 1
ATOM 670 C C . ASP A 1 95 ? 2.733 -20.530 -1.063 1.00 85.81 95 ASP A C 1
ATOM 672 O O . ASP A 1 95 ? 2.890 -19.693 -1.950 1.00 85.81 95 ASP A O 1
ATOM 676 N N . ARG A 1 96 ? 3.238 -20.366 0.168 1.00 86.19 96 ARG A N 1
ATOM 677 C CA . ARG A 1 96 ? 4.067 -19.211 0.551 1.00 86.19 96 ARG A CA 1
ATOM 678 C C . ARG A 1 96 ? 5.301 -19.065 -0.337 1.00 86.19 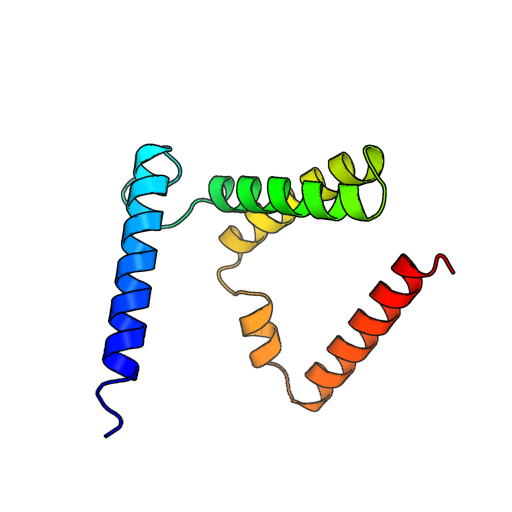96 ARG A C 1
ATOM 680 O O . ARG A 1 96 ? 5.568 -17.977 -0.844 1.00 86.19 96 ARG A O 1
ATOM 687 N N . ALA A 1 97 ? 6.042 -20.154 -0.547 1.00 87.69 97 ALA A N 1
ATOM 688 C CA . ALA A 1 97 ? 7.257 -20.141 -1.360 1.00 87.69 97 ALA A CA 1
ATOM 689 C C . ALA A 1 97 ? 6.965 -19.812 -2.834 1.00 87.69 97 ALA A C 1
ATOM 691 O O . ALA A 1 97 ? 7.680 -19.017 -3.446 1.00 87.69 97 ALA A O 1
ATOM 692 N N . LYS A 1 98 ? 5.876 -20.362 -3.389 1.00 87.94 98 LYS A N 1
ATOM 693 C CA . LYS A 1 98 ? 5.415 -20.031 -4.746 1.00 87.94 98 LYS A CA 1
ATOM 694 C C . LYS A 1 98 ? 5.043 -18.556 -4.878 1.00 87.94 98 LYS A C 1
ATOM 696 O O . LYS A 1 98 ? 5.471 -17.911 -5.833 1.00 87.94 98 LYS A O 1
ATOM 701 N N . LEU A 1 99 ? 4.297 -18.019 -3.911 1.00 83.12 99 LEU A N 1
ATOM 702 C CA . LEU A 1 99 ? 3.893 -16.612 -3.888 1.00 83.12 99 LEU A CA 1
ATOM 703 C C . LEU A 1 99 ? 5.107 -15.679 -3.851 1.00 83.12 99 LEU A C 1
ATOM 705 O O . LEU A 1 99 ? 5.171 -14.731 -4.631 1.00 83.12 99 LEU A O 1
ATOM 709 N N . LEU A 1 100 ? 6.097 -15.982 -3.005 1.00 89.25 100 LEU A N 1
ATOM 710 C CA . LEU A 1 100 ? 7.349 -15.225 -2.930 1.00 89.25 100 LEU A CA 1
ATOM 711 C C . LEU A 1 100 ? 8.143 -15.288 -4.240 1.00 89.25 100 LEU A C 1
ATOM 713 O O . LEU A 1 100 ? 8.631 -14.259 -4.697 1.00 89.25 100 LEU A O 1
ATOM 717 N N . GLY A 1 101 ? 8.232 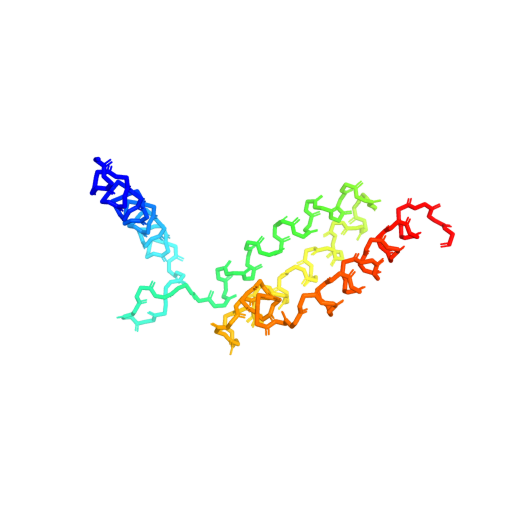-16.458 -4.879 1.00 88.94 101 GLY A N 1
ATOM 718 C CA . GLY A 1 101 ? 8.910 -16.608 -6.171 1.00 88.94 101 GLY A CA 1
ATOM 719 C C . GLY A 1 101 ? 8.242 -15.810 -7.297 1.00 88.94 101 GLY A C 1
ATOM 720 O O . GLY A 1 101 ? 8.924 -15.166 -8.096 1.00 88.94 101 GLY A O 1
ATOM 721 N N . GLN A 1 102 ? 6.908 -15.792 -7.333 1.00 85.81 102 GLN A N 1
ATOM 722 C CA . GLN A 1 102 ? 6.141 -14.999 -8.299 1.00 85.81 102 GLN A CA 1
ATOM 723 C C . GLN A 1 102 ? 6.282 -13.494 -8.054 1.00 85.81 102 GLN A C 1
ATOM 725 O O . GLN A 1 102 ? 6.475 -12.735 -9.004 1.00 85.81 102 GLN A O 1
ATOM 730 N N . LEU A 1 103 ? 6.224 -13.063 -6.790 1.00 82.25 103 LEU A N 1
ATOM 731 C CA . LEU A 1 103 ? 6.461 -11.674 -6.395 1.00 82.25 103 LEU A CA 1
ATOM 732 C C . LEU A 1 103 ? 7.865 -11.220 -6.785 1.00 82.25 103 LEU A C 1
ATOM 734 O O . LEU A 1 103 ? 8.002 -10.198 -7.451 1.00 82.25 103 LEU A O 1
ATOM 738 N N . ALA A 1 104 ? 8.885 -12.002 -6.430 1.00 81.00 104 ALA A N 1
ATOM 739 C CA . ALA A 1 104 ? 10.271 -11.707 -6.761 1.00 81.00 104 ALA A CA 1
ATOM 740 C C . ALA A 1 104 ? 10.457 -11.578 -8.273 1.00 81.00 104 ALA A C 1
ATOM 742 O O . ALA A 1 104 ? 10.968 -10.561 -8.721 1.00 81.00 104 ALA A O 1
ATOM 743 N N . SER A 1 105 ? 9.958 -12.538 -9.058 1.00 86.75 105 SER A N 1
ATOM 744 C CA . SER A 1 105 ? 10.046 -12.495 -10.525 1.00 86.75 105 SER A CA 1
ATOM 745 C C . SER A 1 105 ? 9.385 -11.238 -11.092 1.00 86.75 105 SER A C 1
ATOM 747 O O . SER A 1 105 ? 9.972 -10.546 -11.914 1.00 86.75 105 SER A O 1
ATOM 749 N N . LYS A 1 106 ? 8.185 -10.895 -10.609 1.00 73.50 106 LYS A N 1
ATOM 750 C CA . LYS A 1 106 ? 7.432 -9.739 -11.103 1.00 73.50 106 LYS A CA 1
ATOM 751 C C . LYS A 1 106 ? 8.085 -8.406 -10.741 1.00 73.50 106 LYS A C 1
ATOM 753 O O . LYS A 1 106 ? 8.096 -7.502 -11.570 1.00 73.50 106 LYS A O 1
ATOM 758 N N . VAL A 1 107 ? 8.636 -8.291 -9.531 1.00 74.62 107 VAL A N 1
ATOM 759 C CA . VAL A 1 107 ? 9.404 -7.115 -9.097 1.00 74.62 107 VAL A CA 1
ATOM 760 C C . VAL A 1 1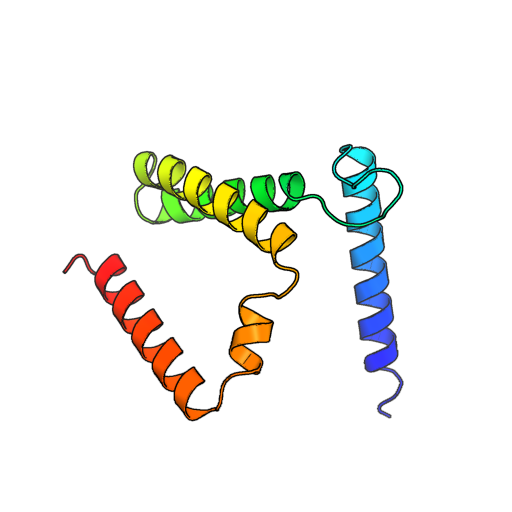07 ? 10.700 -7.007 -9.889 1.00 74.62 107 VAL A C 1
ATOM 762 O O . VAL A 1 107 ? 11.012 -5.924 -10.374 1.00 74.62 107 VAL A O 1
ATOM 765 N N . PHE A 1 108 ? 11.421 -8.115 -10.073 1.00 77.75 108 PHE A N 1
ATOM 766 C CA . PHE A 1 108 ? 12.676 -8.123 -10.819 1.00 77.75 108 PHE A CA 1
ATOM 767 C C . PHE A 1 108 ? 12.455 -7.669 -12.261 1.00 77.75 108 PHE A C 1
ATOM 769 O O . PHE A 1 108 ? 13.117 -6.733 -12.686 1.00 77.75 108 PHE A O 1
ATOM 776 N N . SER A 1 109 ? 11.457 -8.222 -12.960 1.00 75.12 109 SER A N 1
ATOM 777 C CA . SER A 1 109 ? 11.088 -7.786 -14.314 1.00 75.12 109 SER A CA 1
ATOM 778 C C . SER A 1 109 ? 10.715 -6.300 -14.376 1.00 75.12 109 SER A C 1
ATOM 780 O O . SER A 1 109 ? 11.152 -5.595 -15.280 1.00 75.12 109 SER A O 1
ATOM 782 N N . HIS A 1 110 ? 9.970 -5.787 -13.387 1.00 67.81 110 HIS A N 1
ATOM 783 C CA . HIS A 1 110 ? 9.621 -4.361 -13.323 1.00 67.81 110 HIS A CA 1
ATOM 784 C C . HIS A 1 110 ? 10.830 -3.445 -13.091 1.00 67.81 110 HIS A C 1
ATOM 786 O O . HIS A 1 110 ? 10.853 -2.335 -13.613 1.00 67.81 110 HIS A O 1
ATOM 792 N N . VAL A 1 111 ? 11.823 -3.889 -12.316 1.00 67.38 111 VAL A N 1
ATOM 793 C CA . VAL A 1 111 ? 13.042 -3.115 -12.029 1.00 67.38 111 VAL A CA 1
ATOM 794 C C . VAL A 1 111 ? 14.045 -3.199 -13.183 1.00 67.38 111 VAL A C 1
ATOM 796 O O . VAL A 1 111 ? 14.739 -2.222 -13.452 1.00 67.38 111 VAL A O 1
ATOM 799 N N . THR A 1 112 ? 14.122 -4.330 -13.891 1.00 72.44 112 THR A N 1
ATOM 800 C CA . THR A 1 112 ? 15.076 -4.524 -14.996 1.00 72.44 112 THR A CA 1
ATOM 801 C C . THR A 1 112 ? 14.562 -4.069 -16.364 1.00 72.44 112 THR A C 1
ATOM 803 O O . THR A 1 112 ? 15.345 -4.051 -17.309 1.00 72.44 112 THR A O 1
ATOM 806 N N . GLY A 1 113 ? 13.287 -3.683 -16.495 1.00 55.47 113 GLY A N 1
ATOM 807 C CA . GLY A 1 113 ? 12.745 -3.077 -17.720 1.00 55.47 113 GLY A CA 1
ATOM 808 C C . GLY A 1 113 ? 12.639 -4.012 -18.935 1.00 55.47 113 GLY A C 1
ATOM 809 O O . GLY A 1 113 ? 12.625 -3.524 -20.064 1.00 55.47 113 GLY A O 1
ATOM 810 N N . ILE A 1 114 ? 12.571 -5.327 -18.707 1.00 49.88 114 ILE A N 1
ATOM 811 C CA . ILE A 1 114 ? 12.299 -6.370 -19.717 1.00 49.88 114 ILE A CA 1
ATOM 812 C C . ILE A 1 114 ? 10.915 -6.975 -19.512 1.00 49.88 114 ILE A C 1
ATOM 814 O O . ILE A 1 114 ? 10.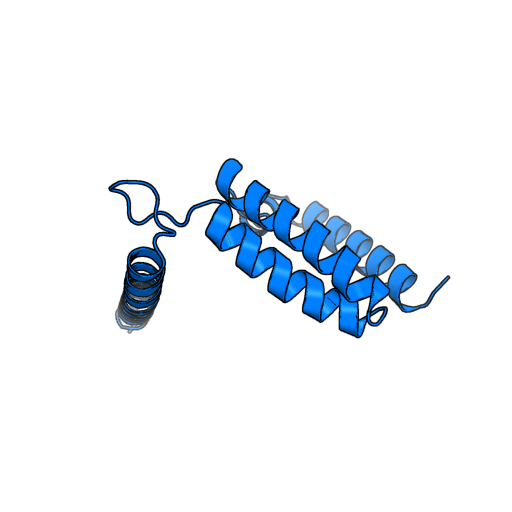534 -7.193 -18.337 1.00 49.88 114 ILE A O 1
#

pLDDT: mean 73.86, std 11.47, range [42.97, 90.88]

Radius of gyration: 18.11 Å; chains: 1; bounding box: 31×40×52 Å

Foldseek 3Di:
DPPVPVVVVVVVVVVVLVVLLVVCVVVVQADVPDSDGALQNLLQVQLQVQLVVLCVQPNPVRNNVRNNVRSVVRSVCRVPVDDPVNVLVVDDPVVNVVVVVVVVVVVVCSRVVD

Organism: NCBI:txid83212

Sequence (114 aa):
GGAGAADRDEAETAQFSSVFEEMMREEGMAEDGTSRPTGKFWGMVGGASGGALGFIVANVPGMVAGAVAGNRLGAVRDAKGKSVYAVFQELPQVDRAKLLGQLASKVFSHVTGI